Protein AF-A0A522VK98-F1 (afdb_monomer_lite)

Foldseek 3Di:
DVVVVVVCVVVVPDDPADPVNVVVVVCVVCVVVDDPCVNCPPPDPVVVCVVDDPVVVCPPPDPVNVVVPDDPVVVVVVVVVVVVVVVVVPDD

Radius of gyration: 25.45 Å; chains: 1; bounding box: 60×23×64 Å

Structure (mmCIF, N/CA/C/O backbone):
data_AF-A0A522VK98-F1
#
_entry.id   AF-A0A522VK98-F1
#
loop_
_atom_site.group_PDB
_atom_site.id
_atom_site.type_symbol
_atom_site.label_atom_id
_atom_site.label_alt_id
_atom_site.label_comp_id
_atom_site.label_asym_id
_atom_site.label_entity_id
_atom_site.label_seq_id
_atom_site.pdbx_PDB_ins_code
_atom_site.Cartn_x
_atom_site.Cartn_y
_atom_site.Cartn_z
_atom_site.occupancy
_atom_site.B_iso_or_equiv
_atom_site.auth_seq_id
_atom_site.auth_comp_id
_atom_site.auth_asym_id
_atom_site.auth_atom_id
_atom_site.pdbx_PDB_model_num
ATOM 1 N N . MET A 1 1 ? 21.462 -1.561 -27.470 1.00 60.28 1 MET A N 1
ATOM 2 C CA . MET A 1 1 ? 19.993 -1.435 -27.350 1.00 60.28 1 MET A CA 1
ATOM 3 C C . MET A 1 1 ? 19.530 -0.001 -27.566 1.00 60.28 1 MET A C 1
ATOM 5 O O . MET A 1 1 ? 18.824 0.200 -28.534 1.00 60.28 1 MET A O 1
ATOM 9 N N . GLN A 1 2 ? 19.957 0.997 -26.777 1.00 60.59 2 GLN A N 1
ATOM 10 C CA . GLN A 1 2 ? 19.471 2.389 -26.920 1.00 60.59 2 GLN A CA 1
ATOM 11 C C . GLN A 1 2 ? 19.722 3.010 -28.311 1.00 60.59 2 GLN A C 1
ATOM 13 O O . GLN A 1 2 ? 18.782 3.496 -28.923 1.00 60.59 2 GLN A O 1
ATOM 18 N N . GLN A 1 3 ? 20.924 2.841 -28.879 1.00 64.44 3 GLN A N 1
ATOM 19 C CA . GLN A 1 3 ? 21.254 3.370 -30.216 1.00 64.44 3 GLN A CA 1
ATOM 20 C C . GLN A 1 3 ? 20.400 2.800 -31.362 1.00 64.44 3 GLN A C 1
ATOM 22 O O . GLN A 1 3 ? 20.244 3.439 -32.394 1.00 64.44 3 GLN A O 1
ATOM 27 N N . LEU A 1 4 ? 19.835 1.599 -31.192 1.00 66.25 4 LEU A N 1
ATOM 28 C CA . LEU A 1 4 ? 18.946 1.008 -32.191 1.00 66.25 4 LEU A CA 1
ATOM 29 C C . LEU A 1 4 ? 17.586 1.729 -32.196 1.00 66.25 4 LEU A C 1
ATOM 31 O O . LEU A 1 4 ? 17.035 1.979 -33.261 1.00 66.25 4 LEU A O 1
ATOM 35 N N . PHE A 1 5 ? 17.070 2.098 -31.019 1.00 64.81 5 PHE A N 1
ATOM 36 C CA . PHE A 1 5 ? 15.798 2.817 -30.877 1.00 64.81 5 PHE A CA 1
ATOM 37 C C . PHE A 1 5 ? 15.878 4.263 -31.364 1.00 64.81 5 PHE A C 1
ATOM 39 O O . PHE A 1 5 ? 14.911 4.746 -31.953 1.00 64.81 5 PHE A O 1
ATOM 46 N N . ASP A 1 6 ? 17.019 4.928 -31.166 1.00 68.81 6 ASP A N 1
ATOM 47 C CA . ASP A 1 6 ? 17.243 6.279 -31.690 1.00 68.81 6 ASP A CA 1
ATOM 48 C C . ASP A 1 6 ? 17.141 6.300 -33.223 1.00 68.81 6 ASP A C 1
ATOM 50 O O . ASP A 1 6 ? 16.416 7.125 -33.777 1.00 68.81 6 ASP A O 1
ATOM 54 N N . ASN A 1 7 ? 17.737 5.311 -33.899 1.00 70.19 7 ASN A N 1
ATOM 55 C CA . ASN A 1 7 ? 17.659 5.184 -35.356 1.00 70.19 7 ASN A CA 1
ATOM 56 C C . ASN A 1 7 ? 16.215 4.964 -35.851 1.00 70.19 7 ASN A C 1
ATOM 58 O O . ASN A 1 7 ? 15.790 5.600 -36.810 1.00 70.19 7 ASN A O 1
ATOM 62 N N . TYR A 1 8 ? 15.421 4.119 -35.179 1.00 66.81 8 TYR A N 1
ATOM 63 C CA . TYR A 1 8 ? 14.015 3.899 -35.555 1.00 66.81 8 TYR A CA 1
ATOM 64 C C . TYR A 1 8 ? 13.129 5.131 -35.326 1.00 66.81 8 TYR A C 1
ATOM 66 O O . TYR A 1 8 ? 12.235 5.396 -36.131 1.00 66.81 8 TYR A O 1
ATOM 74 N N . ARG A 1 9 ? 13.394 5.921 -34.272 1.00 64.88 9 ARG A N 1
ATOM 75 C CA . ARG A 1 9 ? 12.717 7.212 -34.064 1.00 64.88 9 ARG A CA 1
ATOM 76 C C . ARG A 1 9 ? 13.053 8.226 -35.155 1.00 64.88 9 ARG A C 1
ATOM 78 O O . ARG A 1 9 ? 12.177 8.995 -35.542 1.00 64.88 9 ARG A O 1
ATOM 85 N N . GLN A 1 10 ? 14.297 8.242 -35.634 1.00 66.94 10 GLN A N 1
ATOM 86 C CA . GLN A 1 10 ? 14.727 9.132 -36.718 1.00 66.94 10 GLN A CA 1
ATOM 87 C C . GLN A 1 10 ? 14.088 8.770 -38.067 1.00 66.94 10 GLN A C 1
ATOM 89 O O . GLN A 1 10 ? 13.794 9.666 -38.853 1.00 66.94 10 GLN A O 1
ATOM 94 N N . GLU A 1 11 ? 13.803 7.488 -38.297 1.00 71.44 11 GLU A N 1
ATOM 95 C CA . GLU A 1 11 ? 13.188 6.973 -39.531 1.00 71.44 11 GLU A CA 1
ATOM 96 C C . GLU A 1 11 ? 11.642 7.076 -39.557 1.00 71.44 11 GLU A C 1
ATOM 98 O O . GLU A 1 11 ? 11.009 6.598 -40.492 1.00 71.44 11 GLU A O 1
ATOM 103 N N . ASN A 1 12 ? 11.006 7.720 -38.563 1.00 61.72 12 ASN A N 1
ATOM 104 C CA . ASN A 1 12 ? 9.540 7.897 -38.473 1.00 61.72 12 ASN A CA 1
ATOM 105 C C . ASN A 1 12 ? 8.731 6.579 -38.535 1.00 61.72 12 ASN A C 1
ATOM 107 O O . ASN A 1 12 ? 7.559 6.568 -38.910 1.00 61.72 12 ASN A O 1
ATOM 111 N N . ILE A 1 13 ? 9.351 5.457 -38.164 1.00 67.56 13 ILE A N 1
ATOM 112 C CA . ILE A 1 13 ? 8.675 4.163 -38.086 1.00 67.56 13 ILE A CA 1
ATOM 113 C C . ILE A 1 13 ? 8.014 4.086 -36.711 1.00 67.56 13 ILE A C 1
ATOM 115 O O . ILE A 1 13 ? 8.697 3.953 -35.693 1.00 67.56 13 ILE A O 1
ATOM 119 N N . ASP A 1 14 ? 6.686 4.190 -36.680 1.00 64.50 14 ASP A N 1
ATOM 120 C CA . ASP A 1 14 ? 5.916 4.024 -35.450 1.00 64.50 14 ASP A CA 1
ATOM 121 C C . ASP A 1 14 ? 6.004 2.559 -35.003 1.00 64.50 14 ASP A C 1
ATOM 123 O O . ASP A 1 14 ? 5.461 1.653 -35.643 1.00 64.50 14 ASP A O 1
ATOM 127 N N . MET A 1 15 ? 6.773 2.299 -33.945 1.00 68.25 15 MET A N 1
ATOM 128 C CA . MET A 1 15 ? 6.881 0.955 -33.393 1.00 68.25 15 MET A CA 1
ATOM 129 C C . MET A 1 15 ? 5.669 0.672 -32.503 1.00 68.25 15 MET A C 1
ATOM 131 O O . MET A 1 15 ? 5.500 1.354 -31.493 1.00 68.25 15 MET A O 1
ATOM 135 N N . PRO A 1 16 ? 4.898 -0.397 -32.773 1.00 68.19 16 PRO A N 1
ATOM 136 C CA . PRO A 1 16 ? 3.762 -0.772 -31.933 1.00 68.19 16 PRO A CA 1
ATOM 137 C C . PRO A 1 16 ? 4.176 -1.247 -30.528 1.00 68.19 16 PRO A C 1
ATOM 139 O O . PRO A 1 16 ? 3.315 -1.391 -29.666 1.00 68.19 16 PRO A O 1
ATOM 142 N N . TYR A 1 17 ? 5.471 -1.500 -30.291 1.00 76.50 17 TYR A N 1
ATOM 143 C CA . TYR A 1 17 ? 6.018 -1.895 -28.994 1.00 76.50 17 TYR A CA 1
ATOM 144 C C . TYR A 1 17 ? 7.226 -1.034 -28.629 1.00 76.50 17 TYR A C 1
ATOM 146 O O . TYR A 1 17 ? 8.253 -1.049 -29.313 1.00 76.50 17 TYR A O 1
ATOM 154 N N . THR A 1 18 ? 7.109 -0.276 -27.544 1.00 83.00 18 THR A N 1
ATOM 155 C CA . THR A 1 18 ? 8.145 0.664 -27.117 1.00 83.00 18 THR A CA 1
ATOM 156 C C . THR A 1 18 ? 9.058 0.059 -26.051 1.00 83.00 18 THR A C 1
ATOM 158 O O . THR A 1 18 ? 8.715 -0.902 -25.365 1.00 83.00 18 THR A O 1
ATOM 161 N N . LEU A 1 19 ? 10.225 0.675 -25.829 1.00 79.00 19 LEU A N 1
ATOM 162 C CA . LEU A 1 19 ? 11.062 0.360 -24.662 1.00 79.00 19 LEU A CA 1
ATOM 163 C C . LEU A 1 19 ? 10.303 0.484 -23.336 1.00 79.00 19 LEU A C 1
ATOM 165 O O . LEU A 1 19 ? 10.636 -0.211 -22.379 1.00 79.00 19 LEU A O 1
ATOM 169 N N . GLN A 1 20 ? 9.313 1.373 -23.265 1.00 81.19 20 GLN A N 1
ATOM 170 C CA . GLN A 1 20 ? 8.494 1.536 -22.073 1.00 81.19 20 GLN A CA 1
ATOM 171 C C . GLN A 1 20 ? 7.579 0.327 -21.861 1.00 81.19 20 GLN A C 1
ATOM 173 O O . GLN A 1 20 ? 7.403 -0.102 -20.723 1.00 81.19 20 GLN A O 1
ATOM 178 N N . ASP A 1 21 ? 7.039 -0.245 -22.936 1.00 84.62 21 ASP A N 1
ATOM 179 C CA . ASP A 1 21 ? 6.228 -1.462 -22.871 1.00 84.62 21 ASP A CA 1
ATOM 180 C C . ASP A 1 21 ? 7.088 -2.661 -22.466 1.00 84.62 21 ASP A C 1
ATOM 182 O O . ASP A 1 21 ? 6.736 -3.370 -21.527 1.00 84.62 21 ASP A O 1
ATOM 186 N N . PHE A 1 22 ? 8.295 -2.780 -23.035 1.00 86.12 22 PHE A N 1
ATOM 187 C CA . PHE A 1 22 ? 9.284 -3.768 -22.591 1.00 86.12 22 PHE A CA 1
ATOM 188 C C . PHE A 1 22 ? 9.595 -3.659 -21.100 1.00 86.12 22 PHE A C 1
ATOM 190 O O . PHE A 1 22 ? 9.609 -4.661 -20.389 1.00 86.12 22 PHE A O 1
ATOM 197 N N . GLN A 1 23 ? 9.842 -2.445 -20.605 1.00 85.69 23 GLN A N 1
ATOM 198 C CA . GLN A 1 23 ? 10.119 -2.235 -19.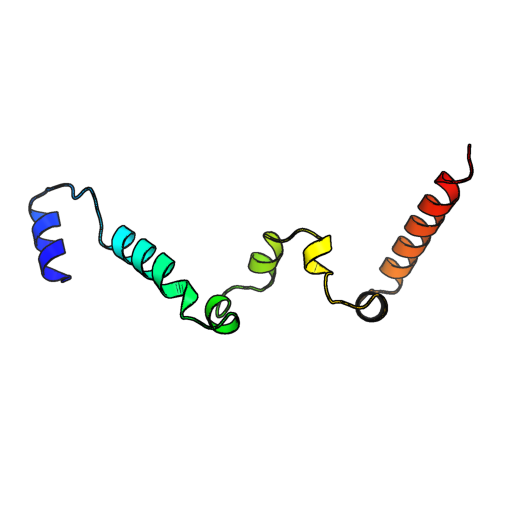186 1.00 85.69 23 GLN A CA 1
ATOM 199 C C . GLN A 1 23 ? 8.927 -2.629 -18.311 1.00 85.69 23 GLN A C 1
ATOM 201 O O . GLN A 1 23 ? 9.128 -3.263 -17.277 1.00 85.69 23 GLN A O 1
ATOM 206 N N . LYS A 1 24 ? 7.696 -2.292 -18.715 1.00 87.44 24 LYS A N 1
ATOM 207 C CA . LYS A 1 24 ? 6.481 -2.678 -17.983 1.00 87.44 24 LYS A CA 1
ATOM 208 C C . LYS A 1 24 ? 6.325 -4.192 -17.908 1.00 87.44 24 LYS A C 1
ATOM 210 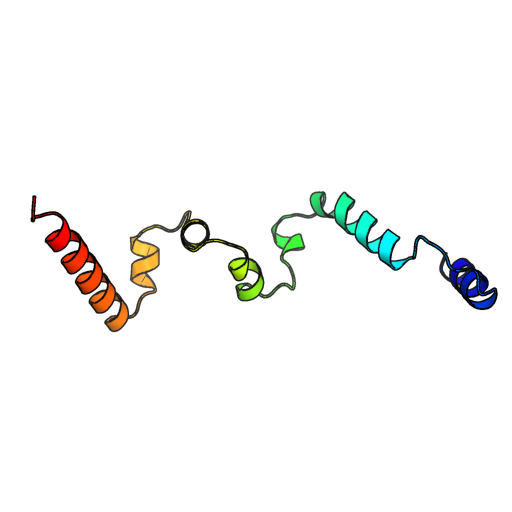O O . LYS A 1 24 ? 6.091 -4.706 -16.816 1.00 87.44 24 LYS A O 1
ATOM 215 N N . ASP A 1 25 ? 6.479 -4.887 -19.030 1.00 87.25 25 ASP A N 1
ATOM 216 C CA . ASP A 1 25 ? 6.338 -6.344 -19.094 1.00 87.25 25 ASP A CA 1
ATOM 217 C C . ASP A 1 25 ? 7.453 -7.037 -18.308 1.00 87.25 25 ASP A C 1
ATOM 219 O O . ASP A 1 25 ? 7.190 -7.913 -17.486 1.00 87.25 25 ASP A O 1
ATOM 223 N N . TYR A 1 26 ? 8.693 -6.562 -18.451 1.00 89.12 26 TYR A N 1
ATOM 224 C CA . TYR A 1 26 ? 9.823 -7.068 -17.682 1.00 89.12 26 TYR A CA 1
ATOM 225 C C . TYR A 1 26 ? 9.593 -6.923 -16.174 1.00 89.12 26 TYR A C 1
ATOM 227 O O . TYR A 1 26 ? 9.774 -7.887 -15.430 1.00 89.12 26 TYR A O 1
ATOM 235 N N . ILE A 1 27 ? 9.160 -5.742 -15.715 1.00 88.12 27 ILE A N 1
ATOM 236 C CA . ILE A 1 27 ? 8.829 -5.515 -14.304 1.00 88.12 27 ILE A CA 1
ATOM 237 C C . ILE A 1 27 ? 7.690 -6.439 -13.882 1.00 88.12 27 ILE A C 1
ATOM 239 O O . ILE A 1 27 ? 7.799 -7.060 -12.833 1.00 88.12 27 ILE A O 1
ATOM 243 N N . ARG A 1 28 ? 6.626 -6.569 -14.682 1.00 87.31 28 ARG A N 1
ATOM 244 C CA . ARG A 1 28 ? 5.467 -7.418 -14.372 1.00 87.31 28 ARG A CA 1
ATOM 245 C C . ARG A 1 28 ? 5.863 -8.879 -14.148 1.00 87.31 28 ARG A C 1
ATOM 247 O O . ARG A 1 28 ? 5.412 -9.477 -13.172 1.00 87.31 28 ARG A O 1
ATOM 254 N N . ASP A 1 29 ? 6.727 -9.418 -15.001 1.00 90.12 29 ASP A N 1
ATOM 255 C CA . ASP A 1 29 ? 7.154 -10.818 -14.934 1.00 90.12 29 ASP A CA 1
ATOM 256 C C . ASP A 1 29 ? 8.162 -11.068 -13.803 1.00 90.12 29 ASP A C 1
ATOM 258 O O . ASP A 1 29 ? 8.116 -12.103 -13.135 1.00 90.12 29 ASP A O 1
ATOM 262 N N . HIS A 1 30 ? 9.043 -10.099 -13.530 1.00 88.56 30 HIS A N 1
ATOM 263 C CA . HIS A 1 30 ? 10.123 -10.246 -12.548 1.00 88.56 30 HIS A CA 1
ATOM 264 C C . HIS A 1 30 ? 9.776 -9.691 -11.163 1.00 88.56 30 HIS A C 1
ATOM 266 O O . HIS A 1 30 ? 10.508 -9.959 -10.209 1.00 88.56 30 HIS A O 1
ATOM 272 N N . LEU A 1 31 ? 8.647 -8.986 -11.001 1.00 87.56 31 LEU A N 1
ATOM 273 C CA . LEU A 1 31 ? 8.189 -8.464 -9.706 1.00 87.56 31 LEU A CA 1
ATOM 274 C C . LEU A 1 31 ? 8.122 -9.579 -8.658 1.00 87.56 31 LEU A C 1
ATOM 276 O O . LEU A 1 31 ? 8.422 -9.364 -7.486 1.00 87.56 31 LEU A O 1
ATOM 280 N N . ASN A 1 32 ? 7.753 -10.787 -9.095 1.00 87.31 32 ASN A N 1
ATOM 281 C CA . ASN A 1 32 ? 7.594 -11.945 -8.227 1.00 87.31 32 ASN A CA 1
ATOM 282 C C . ASN A 1 32 ? 8.906 -12.480 -7.636 1.00 87.31 32 ASN A C 1
ATOM 284 O O . ASN A 1 32 ? 8.862 -13.202 -6.643 1.00 87.31 32 ASN A O 1
ATOM 288 N N . LEU A 1 33 ? 10.050 -12.104 -8.211 1.00 89.50 33 LEU A N 1
ATOM 289 C CA . LEU A 1 33 ? 11.376 -12.483 -7.725 1.00 89.50 33 LEU A CA 1
ATOM 290 C C . LEU A 1 33 ? 11.842 -11.610 -6.554 1.00 89.50 33 LEU A C 1
ATOM 292 O O . LEU A 1 33 ? 12.755 -11.997 -5.830 1.00 89.50 33 LEU A O 1
ATOM 296 N N . LEU A 1 34 ? 11.225 -10.439 -6.364 1.00 87.88 34 LEU A N 1
ATOM 297 C CA . LEU A 1 34 ? 11.525 -9.543 -5.251 1.00 87.88 34 LEU A CA 1
ATOM 298 C C . LEU A 1 34 ? 10.774 -9.974 -3.989 1.00 87.88 34 LEU A C 1
ATOM 300 O O . LEU A 1 34 ? 9.612 -10.399 -4.057 1.00 87.88 34 LEU A O 1
ATOM 304 N N . SER A 1 35 ? 11.407 -9.793 -2.832 1.00 87.81 35 SER A N 1
ATOM 305 C CA . SER A 1 35 ? 10.753 -9.932 -1.528 1.00 87.81 35 SER A CA 1
ATOM 306 C C . SER A 1 35 ? 9.603 -8.923 -1.389 1.00 87.81 35 SER A C 1
ATOM 308 O O . SER A 1 35 ? 9.681 -7.839 -1.973 1.00 87.81 35 SER A O 1
ATOM 310 N N . PRO A 1 36 ? 8.543 -9.222 -0.617 1.00 85.12 36 PRO A N 1
ATOM 311 C CA . PRO A 1 36 ? 7.433 -8.291 -0.405 1.00 85.12 36 PRO A CA 1
ATOM 312 C C . PRO A 1 36 ? 7.886 -6.903 0.072 1.00 85.12 36 PRO A C 1
ATOM 314 O O . PRO A 1 36 ? 7.421 -5.900 -0.463 1.00 85.12 36 PRO A O 1
ATOM 317 N N . ASP A 1 37 ? 8.846 -6.842 0.998 1.00 85.50 37 ASP A N 1
ATOM 318 C CA . ASP A 1 37 ? 9.425 -5.587 1.489 1.00 85.50 37 ASP A CA 1
ATOM 319 C C . ASP A 1 37 ? 10.101 -4.769 0.383 1.00 85.50 37 ASP A C 1
ATOM 321 O O . ASP A 1 37 ? 9.903 -3.559 0.297 1.00 85.50 37 ASP A O 1
ATOM 325 N N . ASP A 1 38 ? 10.850 -5.419 -0.513 1.00 87.69 38 ASP A N 1
ATOM 326 C CA . ASP A 1 38 ? 11.514 -4.740 -1.630 1.00 87.69 38 ASP A CA 1
ATOM 327 C C . ASP A 1 38 ? 10.514 -4.221 -2.669 1.00 87.69 38 ASP A C 1
ATOM 329 O O . ASP A 1 38 ? 10.759 -3.184 -3.282 1.00 87.69 38 ASP A O 1
ATOM 333 N N . ARG A 1 39 ? 9.363 -4.887 -2.840 1.00 86.44 39 ARG A N 1
ATOM 334 C CA . ARG A 1 39 ? 8.285 -4.404 -3.724 1.00 86.44 39 ARG A CA 1
ATOM 335 C C . ARG A 1 39 ? 7.610 -3.148 -3.183 1.00 86.44 39 ARG A C 1
ATOM 337 O O . ARG A 1 39 ? 7.146 -2.324 -3.963 1.00 86.44 39 ARG A O 1
ATOM 344 N N . LEU A 1 40 ? 7.523 -3.028 -1.860 1.00 86.69 40 LEU A N 1
ATOM 345 C CA . LEU A 1 40 ? 6.902 -1.889 -1.182 1.00 86.69 40 LEU A CA 1
ATOM 346 C C . LEU A 1 40 ? 7.905 -0.766 -0.883 1.00 86.69 40 LEU A C 1
ATOM 348 O O . LEU A 1 40 ? 7.515 0.333 -0.488 1.00 86.69 40 LEU A O 1
ATOM 352 N N . LYS A 1 41 ? 9.201 -1.014 -1.088 1.00 85.00 41 LYS A N 1
ATOM 353 C CA . LYS A 1 41 ? 10.268 -0.054 -0.823 1.00 85.00 41 LYS A CA 1
ATOM 354 C C . LYS A 1 41 ? 10.114 1.189 -1.700 1.00 85.00 41 LYS A C 1
ATOM 356 O O . LYS A 1 41 ? 10.182 1.123 -2.922 1.00 85.00 41 LYS A O 1
ATOM 361 N N . GLY A 1 42 ? 9.953 2.342 -1.054 1.00 82.75 42 GLY A N 1
ATOM 362 C CA . GLY A 1 42 ? 9.771 3.632 -1.725 1.00 82.75 42 GLY A CA 1
ATOM 363 C C . GLY A 1 42 ? 8.313 4.011 -1.995 1.00 82.75 42 GLY A C 1
ATOM 364 O O . GLY A 1 42 ? 8.073 5.143 -2.407 1.00 82.75 42 GLY A O 1
ATOM 365 N N . LEU A 1 43 ? 7.348 3.125 -1.716 1.00 86.94 43 LEU A N 1
ATOM 366 C CA . LEU A 1 43 ? 5.929 3.478 -1.717 1.00 86.94 43 LEU A CA 1
ATOM 367 C C . LEU A 1 43 ? 5.516 4.014 -0.337 1.00 86.94 43 LEU A C 1
ATOM 369 O O . LEU A 1 43 ? 5.854 3.404 0.682 1.00 86.94 43 LEU A O 1
ATOM 373 N N . PRO A 1 44 ? 4.780 5.136 -0.261 1.00 87.88 44 PRO A N 1
ATOM 374 C CA . PRO A 1 44 ? 4.238 5.606 1.004 1.00 87.88 44 PRO A CA 1
ATOM 375 C C . PRO A 1 44 ? 3.135 4.654 1.485 1.00 87.88 44 PRO A C 1
ATOM 377 O O . PRO A 1 44 ? 2.249 4.265 0.721 1.00 87.88 44 PRO A O 1
ATOM 380 N N . SER A 1 45 ? 3.148 4.313 2.776 1.00 84.44 45 SER A N 1
ATOM 381 C CA . SER A 1 45 ? 2.205 3.346 3.356 1.00 84.44 45 SER A CA 1
ATOM 382 C C . SER A 1 45 ? 0.735 3.722 3.132 1.00 84.44 45 SER A C 1
ATOM 384 O O . SER A 1 45 ? -0.100 2.842 2.960 1.00 84.44 45 SER A O 1
ATOM 386 N N . ASP A 1 46 ? 0.409 5.017 3.085 1.00 86.00 46 ASP A N 1
ATOM 387 C CA . ASP A 1 46 ? -0.959 5.490 2.842 1.00 86.00 46 ASP A CA 1
ATOM 388 C C . ASP A 1 46 ? -1.472 5.138 1.433 1.00 86.00 46 ASP A C 1
ATOM 390 O O . ASP A 1 46 ? -2.624 4.729 1.281 1.00 86.00 46 ASP A O 1
ATOM 394 N N . GLU A 1 47 ? -0.618 5.221 0.407 1.00 87.06 47 GLU A N 1
ATOM 395 C CA . GLU A 1 47 ? -0.990 4.840 -0.962 1.00 87.06 47 GLU A CA 1
ATOM 396 C C . GLU A 1 47 ? -1.184 3.335 -1.090 1.00 87.06 47 GLU A C 1
ATOM 398 O O . GLU A 1 47 ? -2.167 2.893 -1.679 1.00 87.06 47 GLU A O 1
ATOM 403 N N . VAL A 1 48 ? -0.309 2.545 -0.463 1.00 87.62 48 VAL A N 1
ATOM 404 C CA . VAL A 1 48 ? -0.450 1.084 -0.437 1.00 87.62 48 VAL A CA 1
ATOM 405 C C . VAL A 1 48 ? -1.766 0.701 0.232 1.00 87.62 48 VAL A C 1
ATOM 407 O O . VAL A 1 48 ? -2.560 -0.054 -0.327 1.00 87.62 48 VAL A O 1
ATOM 410 N N . LEU A 1 49 ? -2.038 1.266 1.409 1.00 87.38 49 LEU A N 1
ATOM 411 C CA . LEU A 1 49 ? -3.219 0.931 2.190 1.00 87.38 49 LEU A CA 1
ATOM 412 C C . LEU A 1 49 ? -4.523 1.394 1.520 1.00 87.38 49 LEU A C 1
ATOM 414 O O . LEU A 1 49 ? -5.573 0.843 1.839 1.00 87.38 49 LEU A O 1
ATOM 418 N N . LYS A 1 50 ? -4.528 2.410 0.643 1.00 89.88 50 LYS A N 1
ATOM 419 C CA . LYS A 1 50 ? -5.742 2.881 -0.068 1.00 89.88 50 LYS A CA 1
ATOM 420 C C . LYS A 1 50 ? -6.369 1.824 -0.977 1.00 89.88 50 LYS A C 1
ATOM 422 O O . LYS A 1 50 ? -7.561 1.904 -1.258 1.00 89.88 50 LYS A O 1
ATOM 427 N N . HIS A 1 51 ? -5.588 0.840 -1.410 1.00 87.88 51 HIS A N 1
ATOM 428 C CA . HIS A 1 51 ? -6.071 -0.261 -2.240 1.00 87.88 51 HIS A CA 1
ATOM 429 C C . HIS A 1 51 ? -6.702 -1.410 -1.438 1.00 87.88 51 HIS A C 1
ATOM 431 O O . HIS A 1 51 ? -7.239 -2.336 -2.043 1.00 87.88 51 HIS A O 1
ATOM 437 N N . TYR A 1 52 ? -6.667 -1.353 -0.102 1.00 88.56 52 TYR A N 1
ATOM 438 C CA . TYR A 1 52 ? -7.231 -2.377 0.778 1.00 88.56 52 TYR A CA 1
ATOM 439 C C . TYR A 1 52 ? -8.519 -1.899 1.450 1.00 88.56 52 TYR A C 1
ATOM 441 O O . TYR A 1 52 ? -8.625 -0.750 1.888 1.00 88.56 52 TYR A O 1
ATOM 449 N N . SER A 1 53 ? -9.480 -2.815 1.585 1.00 90.06 53 SER A N 1
ATOM 450 C CA . SER A 1 53 ? -10.701 -2.604 2.367 1.00 90.06 53 SER A CA 1
ATOM 451 C C . SER A 1 53 ? -10.375 -2.358 3.849 1.00 90.06 53 SER A C 1
ATOM 453 O O . SER A 1 53 ? -9.357 -2.856 4.338 1.00 90.06 53 SER A O 1
ATOM 455 N N . PRO A 1 54 ? -11.236 -1.649 4.605 1.00 85.62 54 PRO A N 1
ATOM 456 C CA . PRO A 1 54 ? -11.044 -1.446 6.042 1.00 85.62 54 PRO A CA 1
ATOM 457 C C . PRO A 1 54 ? -10.832 -2.751 6.822 1.00 85.62 54 PRO A C 1
ATOM 459 O O . PRO A 1 54 ? -9.944 -2.806 7.666 1.00 85.62 54 PRO A O 1
ATOM 462 N N . ASP A 1 55 ? -11.574 -3.814 6.496 1.00 86.81 55 ASP A N 1
ATOM 463 C CA . ASP A 1 55 ? -11.398 -5.132 7.116 1.00 86.81 55 ASP A CA 1
ATOM 464 C C . ASP A 1 55 ? -10.010 -5.725 6.855 1.00 86.81 55 ASP A C 1
ATOM 466 O O . ASP A 1 55 ? -9.343 -6.156 7.790 1.00 86.81 55 ASP A O 1
ATOM 470 N N . ASP A 1 56 ? -9.525 -5.701 5.609 1.00 89.50 56 ASP A N 1
ATOM 471 C CA . ASP A 1 56 ? -8.199 -6.232 5.269 1.00 89.50 56 ASP A CA 1
ATOM 472 C C . ASP A 1 56 ? -7.064 -5.420 5.900 1.00 89.50 56 ASP A C 1
ATOM 474 O O . ASP A 1 56 ? -6.034 -5.986 6.255 1.00 89.50 56 ASP A O 1
ATOM 478 N N . ARG A 1 57 ? -7.261 -4.113 6.112 1.00 87.81 57 ARG A N 1
ATOM 479 C CA . ARG A 1 57 ? -6.307 -3.269 6.850 1.00 87.81 57 ARG A CA 1
ATOM 480 C C . ARG A 1 57 ? -6.206 -3.646 8.329 1.00 87.81 57 ARG A C 1
ATOM 482 O O . ARG A 1 57 ? -5.146 -3.481 8.924 1.00 87.81 57 ARG A O 1
ATOM 489 N N . LEU A 1 58 ? -7.307 -4.101 8.926 1.00 87.50 58 LEU A N 1
ATOM 490 C CA . LEU A 1 58 ? -7.371 -4.491 10.337 1.00 87.50 58 LEU A CA 1
ATOM 491 C C . LEU A 1 58 ? -7.071 -5.981 10.554 1.00 87.50 58 LEU A C 1
ATOM 493 O O . LEU A 1 58 ? -6.908 -6.420 11.694 1.00 87.50 58 LEU A O 1
ATOM 497 N N . ARG A 1 59 ? -6.98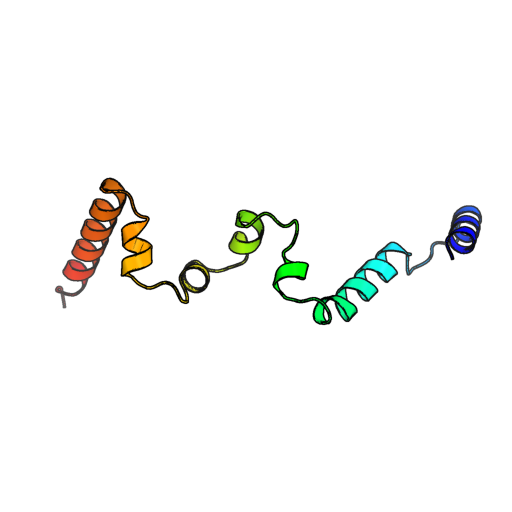0 -6.777 9.483 1.00 86.94 59 ARG A N 1
ATOM 498 C CA . ARG A 1 59 ? -6.657 -8.203 9.572 1.00 86.94 59 ARG A CA 1
ATOM 499 C C . ARG A 1 59 ? -5.284 -8.415 10.198 1.00 86.94 59 ARG A C 1
ATOM 501 O O . ARG A 1 59 ? -4.285 -7.858 9.762 1.00 86.94 59 ARG A O 1
ATOM 508 N N . GLY A 1 60 ? -5.249 -9.274 11.213 1.00 85.31 60 GLY A N 1
ATOM 509 C CA . GLY A 1 60 ? -4.032 -9.595 11.960 1.00 85.31 60 GLY A CA 1
ATOM 510 C C . GLY A 1 60 ? -3.735 -8.651 13.128 1.00 85.31 60 GLY A C 1
ATOM 511 O O . GLY A 1 60 ? -2.875 -8.986 13.936 1.00 85.31 60 GLY A O 1
ATOM 512 N N . LEU A 1 61 ? -4.461 -7.535 13.274 1.00 88.44 61 LEU A N 1
ATOM 513 C CA . LEU A 1 61 ? -4.401 -6.705 14.478 1.00 88.44 61 LEU A CA 1
ATOM 514 C C . LEU A 1 61 ? -5.336 -7.266 15.551 1.00 88.44 61 LEU A C 1
ATOM 516 O O . LEU A 1 61 ? -6.479 -7.636 15.267 1.00 88.44 61 LEU A O 1
ATOM 520 N N . SER A 1 62 ? -4.868 -7.314 16.799 1.00 88.38 62 SER A N 1
ATOM 521 C CA . SER A 1 62 ? -5.752 -7.648 17.912 1.00 88.38 62 SER A CA 1
ATOM 522 C C . SER A 1 62 ? -6.656 -6.450 18.248 1.00 88.38 62 SER A C 1
ATOM 524 O O . SER A 1 62 ? -6.240 -5.297 18.087 1.00 88.38 62 SER A O 1
ATOM 526 N N . PRO A 1 63 ? -7.880 -6.671 18.767 1.00 84.94 63 PRO A N 1
ATOM 527 C CA . PRO A 1 63 ? -8.745 -5.575 19.206 1.00 84.94 63 PRO A CA 1
ATOM 528 C C . PRO A 1 63 ? -8.066 -4.650 20.226 1.00 84.94 63 PRO A C 1
ATOM 530 O O . PRO A 1 63 ? -8.285 -3.443 20.215 1.00 84.94 63 PRO A O 1
ATOM 533 N N . THR A 1 64 ? -7.206 -5.206 21.084 1.00 87.62 64 THR A N 1
ATOM 534 C CA . THR A 1 64 ? -6.412 -4.449 22.057 1.00 87.62 64 THR A CA 1
ATOM 535 C C . THR A 1 64 ? -5.380 -3.539 21.400 1.00 87.62 64 THR A C 1
ATOM 537 O O . THR A 1 64 ? -5.242 -2.398 21.833 1.00 87.62 64 THR A O 1
ATOM 540 N N . ASP A 1 65 ? -4.705 -3.987 20.337 1.00 89.19 65 ASP A N 1
ATOM 541 C CA . ASP A 1 65 ? -3.728 -3.156 19.617 1.00 89.19 65 ASP A CA 1
ATOM 542 C C . ASP A 1 65 ? -4.414 -1.957 18.963 1.00 89.19 65 ASP A C 1
ATOM 544 O O . ASP A 1 65 ? -3.928 -0.832 19.054 1.00 89.19 65 ASP A O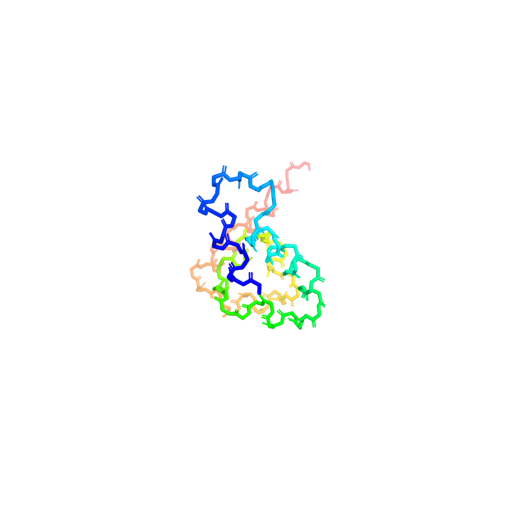 1
ATOM 548 N N . ILE A 1 66 ? -5.594 -2.176 18.377 1.00 87.19 66 ILE A N 1
ATOM 549 C CA . ILE A 1 66 ? -6.397 -1.106 17.775 1.00 87.19 66 ILE A CA 1
ATOM 550 C C . ILE A 1 66 ? -6.799 -0.078 18.843 1.00 87.19 66 ILE A C 1
ATOM 552 O O . ILE A 1 66 ? -6.625 1.122 18.643 1.00 87.19 66 ILE A O 1
ATOM 556 N N . ILE A 1 67 ? -7.300 -0.538 19.995 1.00 87.88 67 ILE A N 1
ATOM 557 C CA . ILE A 1 67 ? -7.747 0.340 21.089 1.00 87.88 67 ILE A CA 1
ATOM 558 C C . ILE A 1 67 ? -6.591 1.142 21.691 1.00 87.88 67 ILE A C 1
ATOM 560 O O . ILE A 1 67 ? -6.771 2.322 21.980 1.00 87.88 67 ILE A O 1
ATOM 564 N N . ASN A 1 68 ? -5.405 0.547 21.831 1.00 89.50 68 ASN A N 1
ATOM 565 C CA . ASN A 1 68 ? -4.228 1.232 22.375 1.00 89.50 68 ASN A CA 1
ATOM 566 C C . ASN A 1 68 ? -3.768 2.423 21.519 1.00 89.50 68 ASN A C 1
ATOM 568 O O . ASN A 1 68 ? -3.131 3.339 22.037 1.00 89.50 68 ASN A O 1
ATOM 572 N N . HIS A 1 69 ? -4.095 2.423 20.225 1.00 87.06 69 HIS A N 1
ATOM 573 C CA . HIS A 1 69 ? -3.772 3.508 19.301 1.00 87.06 69 HIS A CA 1
ATOM 574 C C . HIS A 1 69 ? -4.906 4.530 19.115 1.00 87.06 69 HIS A C 1
ATOM 576 O O . HIS A 1 69 ? -4.700 5.532 18.431 1.00 87.06 69 HIS A O 1
ATOM 582 N N . LEU A 1 70 ? -6.076 4.318 19.727 1.00 90.12 70 LEU A N 1
ATOM 583 C CA . LEU A 1 70 ? -7.206 5.247 19.664 1.00 90.12 70 LEU A CA 1
ATOM 584 C C . LEU A 1 70 ? -7.129 6.301 20.775 1.00 90.12 70 LEU A C 1
ATOM 586 O O . LEU A 1 70 ? -6.771 6.029 21.922 1.00 90.12 70 LEU A O 1
ATOM 590 N N . SER A 1 71 ? -7.530 7.527 20.453 1.00 90.38 71 SER A N 1
ATOM 591 C CA . SER A 1 71 ? -7.666 8.598 21.436 1.00 90.38 71 SER A CA 1
ATOM 592 C C . SER A 1 71 ? -8.910 8.399 22.325 1.00 90.38 71 SER A C 1
ATOM 594 O O . SER A 1 71 ? -9.893 7.774 21.911 1.00 90.38 71 SER A O 1
ATOM 596 N N . PRO A 1 72 ? -8.956 9.001 23.533 1.00 87.75 72 PRO A N 1
ATOM 597 C CA . PRO A 1 72 ? -10.108 8.876 24.432 1.00 87.75 72 PRO A CA 1
ATOM 598 C C . PRO A 1 72 ? -11.432 9.345 23.806 1.00 87.75 72 PRO A C 1
ATOM 600 O O . PRO A 1 72 ? -12.502 8.863 24.173 1.00 87.75 72 PRO A O 1
ATOM 603 N N . ALA A 1 73 ? -11.374 10.301 22.873 1.00 89.12 73 ALA A N 1
ATOM 604 C CA . ALA A 1 73 ? -12.544 10.800 22.156 1.00 89.12 73 ALA A CA 1
ATOM 605 C C . ALA A 1 73 ? -13.074 9.782 21.133 1.00 89.12 73 ALA A C 1
ATOM 607 O O . ALA A 1 73 ? -14.285 9.612 21.000 1.00 89.12 73 ALA A O 1
ATOM 608 N N . GLU A 1 74 ? -12.181 9.083 20.433 1.00 90.44 74 GLU A N 1
ATOM 609 C CA . GLU A 1 74 ? -12.551 8.047 19.466 1.00 90.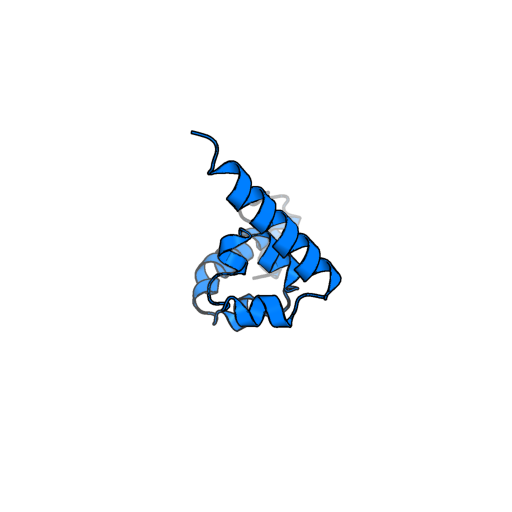44 74 GLU A CA 1
ATOM 610 C C . GLU A 1 74 ? -13.109 6.806 20.163 1.00 90.44 74 GLU A C 1
ATOM 612 O O . GLU A 1 74 ? -14.109 6.253 19.713 1.00 90.44 74 GLU A O 1
ATOM 617 N N . ILE A 1 75 ? -12.543 6.434 21.316 1.00 88.75 75 ILE A N 1
ATOM 618 C CA . ILE A 1 75 ? -13.059 5.338 22.149 1.00 88.75 75 ILE A CA 1
ATOM 619 C C . ILE A 1 75 ? -14.503 5.620 22.590 1.00 88.75 75 ILE A C 1
ATOM 621 O O . ILE A 1 75 ? -15.351 4.732 22.520 1.00 88.75 75 ILE A O 1
ATOM 625 N N . LYS A 1 76 ? -14.820 6.859 22.996 1.00 89.44 76 LYS A N 1
ATOM 626 C CA . LYS A 1 76 ? -16.200 7.247 23.342 1.00 89.44 76 LYS A CA 1
ATOM 627 C C . LYS A 1 76 ? -17.153 7.090 22.158 1.00 89.44 76 LYS A C 1
ATOM 629 O O . LYS A 1 76 ? -18.189 6.452 22.313 1.00 89.44 76 LYS A O 1
ATOM 634 N N . LYS A 1 77 ? -16.774 7.590 20.976 1.00 91.00 77 LYS A N 1
ATOM 635 C CA . LYS A 1 77 ? -17.577 7.427 19.751 1.00 91.00 77 LYS A CA 1
ATOM 636 C C . LYS A 1 77 ? -17.804 5.955 19.402 1.00 91.00 77 LYS A C 1
ATOM 638 O O . LYS A 1 77 ? -18.907 5.586 19.009 1.00 91.00 77 LYS A O 1
ATOM 643 N N . LEU A 1 78 ? -16.781 5.114 19.557 1.00 88.44 78 LEU A N 1
ATOM 644 C CA . LEU A 1 78 ? -16.881 3.673 19.323 1.00 88.44 78 LEU A CA 1
ATOM 645 C C . LEU A 1 78 ? -17.865 3.011 20.300 1.00 88.44 78 LEU A C 1
ATOM 647 O O . LEU A 1 78 ? -18.712 2.228 19.876 1.00 88.44 78 LEU A O 1
ATOM 651 N N . LEU A 1 79 ? -17.807 3.359 21.589 1.00 88.38 79 LEU A N 1
ATOM 652 C CA . LEU A 1 79 ? -18.759 2.871 22.594 1.00 88.38 79 LEU A CA 1
ATOM 653 C C . LEU A 1 79 ? -20.198 3.317 22.299 1.00 88.38 79 LEU A C 1
ATOM 655 O O . LEU A 1 79 ? -21.117 2.512 22.430 1.00 88.38 79 LEU A O 1
ATOM 659 N N . GLU A 1 80 ? -20.403 4.562 21.863 1.00 89.81 80 GLU A N 1
ATOM 660 C CA . GLU A 1 80 ? -21.723 5.055 21.443 1.00 89.81 80 GLU A CA 1
ATOM 661 C C . GLU A 1 80 ? -22.253 4.307 20.211 1.00 89.81 80 GLU A C 1
ATOM 663 O O . GLU A 1 80 ? -23.427 3.922 20.174 1.00 89.81 80 GLU A O 1
ATOM 668 N N . ALA A 1 81 ? -21.394 4.045 19.222 1.00 88.06 81 ALA A N 1
ATOM 669 C CA . ALA A 1 81 ? -21.750 3.277 18.032 1.00 88.06 81 ALA A CA 1
ATOM 670 C C . ALA A 1 81 ? -22.137 1.829 18.381 1.00 88.06 81 ALA A C 1
ATOM 672 O O . ALA A 1 81 ? -23.159 1.331 17.909 1.00 88.06 81 ALA A O 1
ATOM 673 N N . LEU A 1 82 ? -21.371 1.173 19.260 1.00 86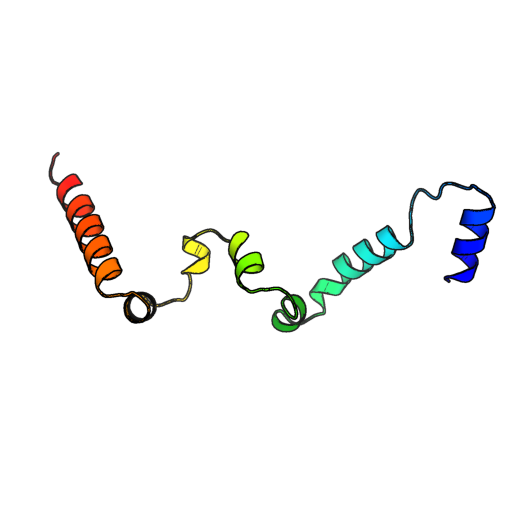.38 82 LEU A N 1
ATOM 674 C CA . LEU A 1 82 ? -21.658 -0.183 19.738 1.00 86.38 82 LEU A CA 1
ATOM 675 C C . LEU A 1 82 ? -22.932 -0.241 20.593 1.00 86.38 82 LEU A C 1
ATOM 677 O O . LEU A 1 82 ? -23.738 -1.157 20.432 1.00 86.38 82 LEU A O 1
ATOM 681 N N . GLY A 1 83 ? -23.152 0.747 21.464 1.00 81.81 83 GLY A N 1
ATOM 682 C CA . GLY A 1 83 ? -24.381 0.863 22.253 1.00 81.81 83 GLY A CA 1
ATOM 683 C C . GLY A 1 83 ? -25.622 1.062 21.378 1.00 81.81 83 GLY A C 1
ATOM 684 O O . GLY A 1 83 ? -26.662 0.449 21.618 1.00 81.81 83 GLY A O 1
ATOM 685 N N . SER A 1 84 ? -25.502 1.857 20.313 1.00 73.81 84 SER A N 1
ATOM 686 C CA . SER A 1 84 ? -26.571 2.056 19.325 1.00 73.81 84 SER A CA 1
ATOM 687 C C . SER A 1 84 ? -26.850 0.785 18.515 1.00 73.81 84 SER A C 1
ATOM 689 O O . SER A 1 84 ? -28.010 0.435 18.302 1.00 73.81 84 SER A O 1
ATOM 691 N N . ALA A 1 85 ? -25.802 0.051 18.126 1.00 72.62 85 ALA A N 1
ATOM 692 C CA . ALA A 1 85 ? -25.928 -1.229 17.432 1.00 72.62 85 ALA A CA 1
ATOM 693 C C . ALA A 1 85 ? -26.616 -2.301 18.300 1.00 72.62 85 ALA A C 1
ATOM 695 O O . ALA A 1 85 ? -27.486 -3.019 17.811 1.00 72.62 85 ALA A O 1
ATOM 696 N N . ALA A 1 86 ? -26.297 -2.367 19.598 1.00 62.88 86 ALA A N 1
ATOM 697 C CA . ALA A 1 86 ? -26.909 -3.313 20.537 1.00 62.88 86 ALA A CA 1
ATOM 698 C C . ALA A 1 86 ? -28.388 -3.001 20.846 1.00 62.88 86 ALA A C 1
ATOM 700 O O . ALA A 1 86 ? -29.193 -3.913 21.060 1.00 62.88 86 ALA A O 1
ATOM 701 N N . ASN A 1 87 ? -28.773 -1.722 20.840 1.00 59.91 87 ASN A N 1
ATOM 702 C CA . ASN A 1 87 ? -30.158 -1.304 21.075 1.00 59.91 87 ASN A CA 1
ATOM 703 C C . ASN A 1 87 ? -31.070 -1.521 19.852 1.00 59.91 87 ASN A C 1
ATOM 705 O O . ASN A 1 87 ? -32.271 -1.725 20.025 1.00 59.91 87 ASN A O 1
ATOM 709 N N . GLY A 1 88 ? -30.518 -1.544 18.633 1.00 55.97 88 GLY A N 1
ATOM 710 C CA . GLY A 1 88 ? -31.267 -1.853 17.406 1.00 55.97 88 GLY A CA 1
ATOM 711 C C . GLY A 1 88 ? -31.715 -3.317 17.296 1.00 55.97 88 GLY A C 1
ATOM 712 O O . GLY A 1 88 ? -32.739 -3.606 16.687 1.00 55.97 88 GLY A O 1
ATOM 713 N N . THR A 1 89 ? -31.007 -4.246 17.942 1.00 53.66 89 THR A N 1
ATOM 714 C CA . THR A 1 89 ? -31.333 -5.685 17.938 1.00 53.66 89 THR A CA 1
ATOM 715 C C . THR A 1 89 ? -32.430 -6.105 18.924 1.00 53.66 89 THR A C 1
ATOM 717 O O . THR A 1 89 ? -32.817 -7.268 18.931 1.00 53.66 89 THR A O 1
ATOM 720 N N . ARG A 1 90 ? -32.950 -5.193 19.761 1.00 47.25 90 ARG A N 1
ATOM 721 C CA . ARG A 1 90 ? -33.936 -5.514 20.817 1.00 47.25 90 ARG A CA 1
ATOM 722 C C . ARG A 1 90 ? -35.386 -5.140 20.473 1.00 47.25 90 ARG A C 1
ATOM 724 O O . ARG A 1 90 ? -36.233 -5.134 21.358 1.00 47.25 90 ARG A O 1
ATOM 731 N N . SER A 1 91 ? -35.668 -4.824 19.210 1.00 47.94 91 SER A N 1
ATOM 732 C CA . SER A 1 91 ? -37.027 -4.584 18.704 1.00 47.94 91 SER A CA 1
ATOM 733 C C . SER A 1 91 ? -37.374 -5.575 17.590 1.00 47.94 91 SER A C 1
ATOM 735 O O . SER A 1 91 ? -37.421 -5.190 16.426 1.00 47.94 91 SER A O 1
ATOM 737 N N . GLN A 1 92 ? -37.592 -6.842 17.948 1.00 41.81 92 GLN A N 1
ATOM 738 C CA . GLN A 1 92 ? -38.487 -7.770 17.245 1.00 41.81 92 GLN A CA 1
ATOM 739 C C . GLN A 1 92 ? -39.138 -8.707 18.258 1.00 41.81 92 GLN A C 1
ATOM 741 O O . GLN A 1 92 ? -38.435 -9.103 19.216 1.00 41.81 92 GLN A O 1
#

Secondary structure (DSSP, 8-state):
-HHHHHHHHHTT---SS-HHHHHHHHHHHHGGGS-HHHHHTTS-HHHHHHTS-HHHHHTT--HHHHHHTS-HHHHHHHHHHHHHHHHHTT--

Sequence (92 aa):
MQQLFDNYRQENIDMPYTLQDFQKDYIRDHLNLLSPDDRLKGLPSDEVLKHYSPDDRLRGLSPTDIINHLSPAEIKKLLEALGSAANGTRSQ

pLDDT: mean 80.52, std 11.77, range [41.81, 91.0]